Protein AF-A0A2V9ZAE5-F1 (afdb_monomer_lite)

pLDDT: mean 81.64, std 12.29, range [32.5, 93.31]

Secondary structure (DSSP, 8-state):
-------HHHHHHHHHHHHHHHHHHHHHHHHHT-SPPP-HHHHSSS----HHHHHHHHHHHHHHHHH--HHHHHHHHHHSTT--HHHHHHHHHHHHT-SS--HHHHHHHHHHHHHHHHHHPPTTTTSS---HHHHHHHHHHHH----

Radius of gyration: 16.78 Å; chains: 1; bounding box: 35×37×48 Å

Foldseek 3Di:
DDDPQDPPVVLVVLLVLLLLQLVLLVVLCVVVVLVDDRLVLSVDPDRDSDPVSSVSSVVVSVVSLVSDALVSSVVDLVVDPSVALVSLLSLLLVLVPDPDHDPRSVSNNVVSLVSNCVRVPDVCCVVDDNDPVNSQVSCCSRPNRPD

Sequence (147 aa):
MTTTAKPTTEVAAYWREARKLYTVYSSLLERFALGLLPCRELESPIDRSEPDSVQNIQQWLEQMDDRVQVHQLRQLLQTSRLGTEDNLRSLVNHHLQKDTKTESDRDKVDFLLVQYPSSCAPPGFYDRDVEFDEVAQVLEPILGEVG

Structure (mmCIF, N/CA/C/O backbone):
data_AF-A0A2V9ZAE5-F1
#
_entry.id   AF-A0A2V9ZAE5-F1
#
loop_
_atom_site.group_PDB
_atom_site.id
_atom_site.type_symbol
_atom_site.label_atom_id
_atom_site.label_alt_id
_atom_site.label_comp_id
_atom_site.label_asym_id
_atom_site.label_entity_id
_atom_site.label_seq_id
_atom_site.pdbx_PDB_ins_code
_atom_site.Cartn_x
_atom_site.Cartn_y
_atom_site.Cartn_z
_atom_site.occupancy
_atom_site.B_iso_or_equiv
_atom_site.auth_seq_id
_atom_site.auth_comp_id
_atom_site.auth_asym_id
_atom_site.auth_atom_id
_atom_site.pdbx_PDB_model_num
ATOM 1 N N . MET A 1 1 ? -13.798 -19.491 26.976 1.00 33.78 1 MET A N 1
ATOM 2 C CA . MET A 1 1 ? -13.282 -18.868 25.743 1.00 33.78 1 MET A CA 1
ATOM 3 C C . MET A 1 1 ? -11.887 -18.360 26.058 1.00 33.78 1 MET A C 1
ATOM 5 O O . MET A 1 1 ? -11.753 -17.383 26.777 1.00 33.78 1 MET A O 1
ATOM 9 N N . THR A 1 2 ? -10.858 -19.110 25.678 1.00 32.50 2 THR A N 1
ATOM 10 C CA . THR A 1 2 ? -9.450 -18.771 25.916 1.00 32.50 2 THR A CA 1
ATOM 11 C C . THR A 1 2 ? -8.988 -17.835 24.804 1.00 32.50 2 THR A C 1
ATOM 13 O O . THR A 1 2 ? -8.766 -18.273 23.681 1.00 32.50 2 THR A O 1
ATOM 16 N N . THR A 1 3 ? -8.884 -16.540 25.102 1.00 42.03 3 THR A N 1
ATOM 17 C CA . THR A 1 3 ? -8.192 -15.578 24.237 1.00 42.03 3 THR A CA 1
ATOM 18 C C . THR A 1 3 ? -6.706 -15.906 24.286 1.00 42.03 3 THR A C 1
ATOM 20 O O . THR A 1 3 ? -6.034 -15.621 25.276 1.00 42.03 3 THR A O 1
ATOM 23 N N . THR A 1 4 ? -6.197 -16.562 23.248 1.00 44.81 4 THR A N 1
ATOM 24 C CA . THR A 1 4 ? -4.762 -16.779 23.060 1.00 44.81 4 THR A CA 1
ATOM 25 C C . THR A 1 4 ? -4.116 -15.411 22.857 1.00 44.81 4 THR A C 1
ATOM 27 O O . THR A 1 4 ? -4.274 -14.794 21.805 1.00 44.81 4 THR A O 1
ATOM 30 N N . ALA A 1 5 ? -3.441 -14.896 23.886 1.00 48.66 5 ALA A N 1
ATOM 31 C CA . ALA A 1 5 ? -2.616 -13.704 23.760 1.00 48.66 5 ALA A CA 1
ATOM 32 C C . ALA A 1 5 ? -1.534 -13.985 22.707 1.00 48.66 5 ALA A C 1
ATOM 34 O O . ALA A 1 5 ? -0.711 -14.882 22.897 1.00 48.66 5 ALA A O 1
ATOM 35 N N . LYS A 1 6 ? -1.562 -13.262 21.579 1.00 52.75 6 LYS A N 1
ATOM 36 C CA . LYS A 1 6 ? -0.488 -13.331 20.581 1.00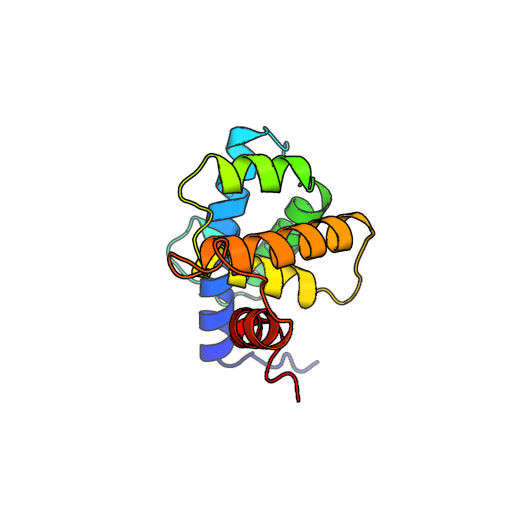 52.75 6 LYS A CA 1
ATOM 37 C C . LYS A 1 6 ? 0.832 -12.936 21.261 1.00 52.75 6 LYS A C 1
ATOM 39 O O . LYS A 1 6 ? 0.832 -11.977 22.038 1.00 52.75 6 LYS A O 1
ATOM 44 N N . PRO A 1 7 ? 1.942 -13.651 21.019 1.00 63.84 7 PRO A N 1
ATOM 45 C CA . PRO A 1 7 ? 3.226 -13.314 21.618 1.00 63.84 7 PRO A CA 1
ATOM 46 C C . PRO A 1 7 ? 3.629 -11.881 21.242 1.00 63.84 7 PRO A C 1
ATOM 48 O O . PRO A 1 7 ? 3.459 -11.446 20.104 1.00 63.84 7 PRO A O 1
ATOM 51 N N . THR A 1 8 ? 4.178 -11.134 22.201 1.00 64.69 8 THR A N 1
ATOM 52 C CA . THR A 1 8 ? 4.492 -9.697 22.081 1.00 64.69 8 THR A CA 1
ATOM 53 C C . THR A 1 8 ? 5.324 -9.351 20.837 1.00 64.69 8 THR A C 1
ATOM 55 O O . THR A 1 8 ? 5.158 -8.284 20.252 1.00 64.69 8 THR A O 1
ATOM 58 N N . THR A 1 9 ? 6.186 -10.268 20.388 1.00 70.81 9 THR A N 1
ATOM 59 C CA . THR A 1 9 ? 7.002 -10.124 19.172 1.00 70.81 9 THR A CA 1
ATOM 60 C C . THR A 1 9 ? 6.166 -10.080 17.890 1.00 70.81 9 THR A C 1
ATOM 62 O O . THR A 1 9 ? 6.465 -9.288 16.998 1.00 70.81 9 THR A O 1
ATOM 65 N N . GLU A 1 10 ? 5.106 -10.889 17.799 1.00 76.12 10 GLU A N 1
ATOM 66 C CA . GLU A 1 10 ? 4.179 -10.880 16.658 1.00 76.12 10 GLU A CA 1
ATOM 67 C C . GLU A 1 10 ? 3.368 -9.587 16.625 1.00 76.12 10 GLU A C 1
ATOM 69 O O . GLU A 1 10 ? 3.172 -9.006 15.560 1.00 76.12 10 GLU A O 1
ATOM 74 N N . VAL A 1 11 ? 2.963 -9.088 17.797 1.00 76.69 11 VAL A N 1
ATOM 75 C CA . VAL A 1 11 ? 2.272 -7.799 17.916 1.00 76.69 11 VAL A CA 1
ATOM 76 C C . VAL A 1 11 ? 3.195 -6.668 17.450 1.00 76.69 11 VAL A C 1
ATOM 78 O O . VAL A 1 11 ? 2.818 -5.890 16.581 1.00 76.69 11 VAL A O 1
ATOM 81 N N . ALA A 1 12 ? 4.442 -6.620 17.921 1.00 79.94 12 ALA A N 1
ATOM 82 C CA . ALA A 1 12 ? 5.406 -5.605 17.490 1.00 79.94 12 ALA A CA 1
ATOM 83 C C . ALA A 1 12 ? 5.769 -5.694 15.992 1.00 79.94 12 ALA A C 1
ATOM 85 O O . ALA A 1 12 ? 6.079 -4.684 15.361 1.00 79.94 12 ALA A O 1
ATOM 86 N N . ALA A 1 13 ? 5.777 -6.892 15.398 1.00 83.69 13 ALA A N 1
ATOM 87 C CA . ALA A 1 13 ? 5.949 -7.059 13.953 1.00 83.69 13 ALA A CA 1
ATOM 88 C C . ALA A 1 13 ? 4.742 -6.514 13.179 1.00 83.69 13 ALA A C 1
ATOM 90 O O . ALA A 1 13 ? 4.922 -5.724 12.255 1.00 83.69 13 ALA A O 1
ATOM 91 N N . TYR A 1 14 ? 3.528 -6.852 13.619 1.00 85.44 14 TYR A N 1
ATOM 92 C CA . TYR A 1 14 ? 2.290 -6.345 13.036 1.00 85.44 14 TYR A CA 1
ATOM 93 C C . TYR A 1 14 ? 2.223 -4.811 13.056 1.00 85.44 14 TYR A C 1
ATOM 95 O O . TYR A 1 14 ? 1.960 -4.196 12.028 1.00 85.44 14 TYR A O 1
ATOM 103 N N . TRP A 1 15 ? 2.530 -4.180 14.193 1.00 86.25 15 TRP A N 1
ATOM 104 C CA . TRP A 1 15 ? 2.522 -2.717 14.324 1.00 86.25 15 TRP A CA 1
ATOM 105 C C . TRP A 1 15 ? 3.518 -2.029 13.383 1.00 86.25 15 TRP A C 1
ATOM 107 O O . TRP A 1 15 ? 3.210 -0.983 12.808 1.00 86.25 15 TRP A O 1
ATOM 117 N N . ARG A 1 16 ? 4.705 -2.616 13.189 1.00 86.69 16 ARG A N 1
ATOM 118 C CA . ARG A 1 16 ? 5.700 -2.090 12.245 1.00 86.69 16 ARG A CA 1
ATOM 119 C C . ARG A 1 16 ? 5.194 -2.139 10.808 1.00 86.69 16 ARG A C 1
ATOM 121 O O . ARG A 1 16 ? 5.276 -1.128 10.118 1.00 86.69 16 ARG A O 1
ATOM 128 N N . GLU A 1 17 ? 4.638 -3.269 10.383 1.00 88.31 17 GLU A N 1
ATOM 129 C CA . GLU A 1 17 ? 4.080 -3.406 9.033 1.00 88.31 17 GLU A CA 1
ATOM 130 C C . GLU A 1 17 ? 2.867 -2.490 8.826 1.00 88.31 17 GLU A C 1
ATOM 132 O O . GLU A 1 17 ? 2.800 -1.765 7.834 1.00 88.31 17 GLU A O 1
ATOM 137 N N . ALA A 1 18 ? 1.968 -2.406 9.809 1.00 89.31 18 ALA A N 1
ATOM 138 C CA . ALA A 1 18 ? 0.821 -1.507 9.753 1.00 89.31 18 ALA A CA 1
ATOM 139 C C . ALA A 1 18 ? 1.236 -0.031 9.623 1.00 89.31 18 ALA A C 1
ATOM 141 O O . ALA A 1 18 ? 0.604 0.714 8.878 1.00 89.31 18 ALA A O 1
ATOM 142 N N . ARG A 1 19 ? 2.324 0.406 10.275 1.00 89.38 19 ARG A N 1
ATOM 143 C CA . ARG A 1 19 ? 2.857 1.775 10.127 1.00 89.38 19 ARG A CA 1
ATOM 144 C C . ARG A 1 19 ? 3.480 2.047 8.758 1.00 89.38 19 ARG A C 1
ATOM 146 O O . ARG A 1 19 ? 3.348 3.160 8.241 1.00 89.38 19 ARG A O 1
ATOM 153 N N . LYS A 1 20 ? 4.143 1.059 8.152 1.00 90.19 20 LYS A N 1
ATOM 154 C CA . LYS A 1 20 ? 4.647 1.187 6.774 1.00 90.19 20 LYS A CA 1
ATOM 155 C C . LYS A 1 20 ? 3.487 1.381 5.802 1.00 90.19 20 LYS A C 1
ATOM 157 O O . LYS A 1 20 ? 3.470 2.354 5.050 1.00 90.19 20 LYS A O 1
ATOM 162 N N . LEU A 1 21 ? 2.469 0.525 5.907 1.00 91.69 21 LEU A N 1
ATOM 163 C CA . LEU A 1 21 ? 1.233 0.648 5.133 1.00 91.69 21 LEU A CA 1
ATOM 164 C C . LEU A 1 21 ? 0.554 1.998 5.379 1.00 91.69 21 LEU A C 1
ATOM 166 O O . LEU A 1 21 ? 0.182 2.683 4.429 1.00 91.69 21 LEU A O 1
ATOM 170 N N . TYR A 1 22 ? 0.464 2.423 6.641 1.00 92.25 22 TYR A N 1
ATOM 171 C CA . TYR A 1 22 ? -0.116 3.710 7.015 1.00 92.25 22 TYR A CA 1
ATOM 172 C C . TYR A 1 22 ? 0.570 4.880 6.319 1.00 92.25 22 TYR A C 1
ATOM 174 O O . TYR A 1 22 ? -0.116 5.773 5.849 1.00 92.25 22 TYR A O 1
ATOM 182 N N . THR A 1 23 ? 1.898 4.864 6.192 1.00 91.50 23 THR A N 1
ATOM 183 C CA . THR A 1 23 ? 2.654 5.944 5.536 1.00 91.50 23 THR A CA 1
ATOM 184 C C . THR A 1 23 ? 2.248 6.117 4.066 1.00 91.50 23 THR A C 1
ATOM 186 O O . THR A 1 23 ? 2.132 7.239 3.564 1.00 91.50 23 THR A O 1
ATOM 189 N N . VAL A 1 24 ? 1.992 5.007 3.368 1.00 92.31 24 VAL A N 1
ATOM 190 C CA . VAL A 1 24 ? 1.512 5.032 1.980 1.00 92.31 24 VAL A CA 1
ATOM 191 C C . VAL A 1 24 ? 0.036 5.427 1.930 1.00 92.31 24 VAL A C 1
ATOM 193 O O . VAL A 1 24 ? -0.346 6.312 1.163 1.00 92.31 24 VAL A O 1
ATOM 196 N N . TYR A 1 25 ? -0.797 4.803 2.762 1.00 93.31 25 TYR A N 1
ATOM 197 C CA . TYR A 1 25 ? -2.240 5.019 2.765 1.00 93.31 25 TYR A CA 1
ATOM 198 C C . TYR A 1 25 ? -2.643 6.418 3.237 1.00 93.31 25 TYR A C 1
ATOM 200 O O . TYR A 1 25 ? -3.560 6.992 2.658 1.00 93.31 25 TYR A O 1
ATOM 208 N N . SER A 1 26 ? -1.957 7.012 4.213 1.00 91.12 26 SER A N 1
ATOM 209 C CA . SER A 1 26 ? -2.190 8.399 4.634 1.00 91.12 26 SER A CA 1
ATOM 210 C C . SER A 1 26 ? -1.876 9.375 3.500 1.00 91.12 26 SER A C 1
ATOM 212 O O . SER A 1 26 ? -2.661 10.276 3.219 1.00 91.12 26 SER A O 1
ATOM 214 N N . SER A 1 27 ? -0.802 9.123 2.752 1.00 91.31 27 SER A N 1
ATOM 215 C CA . SER A 1 27 ? -0.454 9.917 1.572 1.00 91.31 27 SER A CA 1
ATOM 216 C C . SER A 1 27 ? -1.496 9.776 0.455 1.00 91.31 27 SER A C 1
ATOM 218 O O . SER A 1 27 ? -1.812 10.757 -0.219 1.00 91.31 27 SER A O 1
ATOM 220 N N . LEU A 1 28 ? -2.071 8.581 0.258 1.00 92.25 28 LEU A N 1
ATOM 221 C CA . LEU A 1 28 ? -3.208 8.381 -0.654 1.00 92.25 28 LEU A CA 1
ATOM 222 C C . LEU A 1 28 ? -4.454 9.121 -0.166 1.00 92.25 28 LEU A C 1
ATOM 224 O O . LEU A 1 28 ? -5.138 9.771 -0.957 1.00 92.25 28 LEU A O 1
ATOM 228 N N . LEU A 1 29 ? -4.731 9.036 1.132 1.00 91.69 29 LEU A N 1
ATOM 229 C CA . LEU A 1 29 ? -5.875 9.667 1.766 1.00 91.69 29 LEU A CA 1
ATOM 230 C C . LEU A 1 29 ? -5.846 11.186 1.580 1.00 91.69 29 LEU A C 1
ATOM 232 O O . LEU A 1 29 ? -6.835 11.761 1.128 1.00 91.69 29 LEU A O 1
ATOM 236 N N . GLU A 1 30 ? -4.705 11.813 1.868 1.00 90.19 30 GLU A N 1
ATOM 237 C CA . GLU A 1 30 ? -4.494 13.252 1.710 1.00 90.19 30 GLU A CA 1
ATOM 238 C C . GLU A 1 30 ? -4.539 13.677 0.240 1.00 90.19 30 GLU A C 1
ATOM 240 O O . GLU A 1 30 ? -5.203 14.653 -0.111 1.00 90.19 30 GLU A O 1
ATOM 245 N N . ARG A 1 31 ? -3.860 12.937 -0.645 1.00 91.50 31 ARG A N 1
ATOM 246 C CA . ARG A 1 31 ? -3.708 13.325 -2.054 1.00 91.50 31 ARG A CA 1
ATOM 247 C C . ARG A 1 31 ? -4.985 13.157 -2.872 1.00 91.50 31 ARG A C 1
ATOM 249 O O . ARG A 1 31 ? -5.202 13.930 -3.802 1.00 91.50 31 ARG A O 1
ATOM 256 N N . PHE A 1 32 ? -5.800 12.154 -2.556 1.00 90.12 32 PHE A N 1
ATOM 257 C CA . PHE A 1 32 ? -6.998 11.806 -3.326 1.00 90.12 32 PHE A CA 1
ATOM 258 C C . PHE A 1 32 ? -8.309 12.063 -2.577 1.00 90.12 32 PHE A C 1
ATOM 260 O O . PHE A 1 32 ? -9.370 11.754 -3.113 1.00 90.12 32 PHE A O 1
ATOM 267 N N . ALA A 1 33 ? -8.247 12.638 -1.370 1.00 88.06 33 ALA A N 1
ATOM 268 C CA . ALA A 1 33 ? -9.405 12.992 -0.550 1.00 88.06 33 ALA A CA 1
ATOM 269 C C . ALA A 1 33 ? -10.424 11.841 -0.429 1.00 88.06 33 ALA A C 1
ATOM 271 O O . ALA A 1 33 ? -11.620 12.020 -0.654 1.00 88.06 33 ALA A O 1
ATOM 272 N N . LEU A 1 34 ? -9.949 10.645 -0.056 1.00 87.06 34 LEU A N 1
ATOM 273 C CA . LEU A 1 34 ? -10.737 9.399 -0.061 1.00 87.06 34 LEU A CA 1
ATOM 274 C C . LEU A 1 34 ? -11.869 9.350 0.991 1.00 87.06 34 LEU A C 1
ATOM 276 O O . LEU A 1 34 ? -12.543 8.332 1.127 1.00 87.06 34 LEU A O 1
ATOM 280 N N . GLY A 1 35 ? -12.094 10.431 1.744 1.00 85.00 35 GLY A N 1
ATOM 281 C CA . GLY A 1 35 ? -13.237 10.573 2.653 1.00 85.00 35 GLY A CA 1
ATOM 282 C C . GLY A 1 35 ? -13.184 9.702 3.912 1.00 85.00 35 GLY A C 1
ATOM 283 O O . GLY A 1 35 ? -14.199 9.565 4.591 1.00 85.00 35 GLY A O 1
ATOM 284 N N . LEU A 1 36 ? -12.027 9.115 4.232 1.00 88.62 36 LEU A N 1
ATOM 285 C CA . LEU A 1 36 ? -11.785 8.398 5.484 1.00 88.62 36 LEU A CA 1
ATOM 286 C C . LEU A 1 36 ? -11.029 9.295 6.475 1.00 88.62 36 LEU A C 1
ATOM 288 O O . LEU A 1 36 ? -10.280 10.184 6.079 1.00 88.62 36 LEU A O 1
ATOM 292 N N . LEU A 1 37 ? -11.222 9.084 7.775 1.00 87.88 37 LEU A N 1
ATOM 293 C CA . LEU A 1 37 ? -10.390 9.740 8.784 1.00 87.88 37 LEU A CA 1
ATOM 294 C C . LEU A 1 37 ? -9.070 8.972 8.957 1.00 87.88 37 LEU A C 1
ATOM 296 O O . LEU A 1 37 ? -9.081 7.743 8.859 1.00 87.88 37 LEU A O 1
ATOM 300 N N . PRO A 1 38 ? -7.947 9.652 9.239 1.00 87.44 38 PRO A N 1
ATOM 301 C CA . PRO A 1 38 ? -6.697 8.985 9.592 1.00 87.44 38 PRO A CA 1
ATOM 302 C C . PRO A 1 38 ? -6.860 8.058 10.809 1.00 87.44 38 PRO A C 1
ATOM 304 O O . PRO A 1 38 ? -7.658 8.329 11.712 1.00 87.44 38 PRO A O 1
ATOM 307 N N . CYS A 1 39 ? -6.112 6.953 10.834 1.00 88.19 39 CYS A N 1
ATOM 308 C CA . CYS A 1 39 ? -6.131 6.002 11.944 1.00 88.19 39 CYS A CA 1
ATOM 309 C C . CYS A 1 39 ? -5.320 6.549 13.125 1.00 88.19 39 CYS A C 1
ATOM 311 O O . CYS A 1 39 ? -4.088 6.548 13.103 1.00 88.19 39 CYS A O 1
ATOM 313 N N . ARG A 1 40 ? -6.017 6.989 14.179 1.00 84.75 40 ARG A N 1
ATOM 314 C CA . ARG A 1 40 ? -5.409 7.599 15.377 1.00 84.75 40 ARG A CA 1
ATOM 315 C C . ARG A 1 40 ? -4.456 6.653 16.103 1.00 84.75 40 ARG A C 1
ATOM 317 O O . ARG A 1 40 ? -3.491 7.093 16.723 1.00 84.75 40 ARG A O 1
ATOM 324 N N . GLU A 1 41 ? -4.739 5.358 16.043 1.00 84.62 41 GLU A N 1
ATOM 325 C CA . GLU A 1 41 ? -3.915 4.303 16.616 1.00 84.62 41 GLU A CA 1
ATOM 326 C C . GLU A 1 41 ? -2.530 4.278 15.960 1.00 84.62 41 GLU A C 1
ATOM 328 O O . GLU A 1 41 ? -1.531 4.177 16.665 1.00 84.62 41 GLU A O 1
ATOM 333 N N . LEU A 1 42 ? -2.461 4.457 14.636 1.00 84.06 42 LEU A N 1
ATOM 334 C CA . LEU A 1 42 ? -1.212 4.455 13.867 1.00 84.06 42 LEU A CA 1
ATOM 335 C C . LEU A 1 42 ? -0.479 5.804 13.886 1.00 84.06 42 LEU A C 1
ATOM 337 O O . LEU A 1 42 ? 0.743 5.826 13.731 1.00 84.06 42 LEU A O 1
ATOM 341 N N . GLU A 1 43 ? -1.190 6.909 14.130 1.00 83.00 43 GLU A N 1
ATOM 342 C CA . GLU A 1 43 ? -0.585 8.224 14.401 1.00 83.00 43 GLU A CA 1
ATOM 343 C C . GLU A 1 43 ? 0.110 8.276 15.766 1.00 83.00 43 GLU A C 1
ATOM 345 O O . GLU A 1 43 ? 1.057 9.041 15.966 1.00 83.00 43 GLU A O 1
ATOM 350 N N . SER A 1 44 ? -0.349 7.466 16.724 1.00 79.75 44 SER A N 1
ATOM 351 C CA . SER A 1 44 ? 0.280 7.389 18.034 1.00 79.75 44 SER A CA 1
ATOM 352 C C . SER A 1 44 ? 1.619 6.644 17.951 1.00 79.75 44 SER A C 1
ATOM 354 O O . SER A 1 44 ? 1.685 5.539 17.406 1.00 79.75 44 SER A O 1
ATOM 356 N N . PRO A 1 45 ? 2.698 7.170 18.563 1.00 72.38 45 PRO A N 1
ATOM 357 C CA . PRO A 1 45 ? 3.958 6.436 18.682 1.00 72.38 45 PRO A CA 1
ATOM 358 C C . PRO A 1 45 ? 3.874 5.276 19.691 1.00 72.38 45 PRO A C 1
ATOM 360 O O . PRO A 1 45 ? 4.844 4.543 19.863 1.00 72.38 45 PRO A O 1
ATOM 363 N N . ILE A 1 46 ? 2.743 5.121 20.389 1.00 75.69 46 ILE A N 1
ATOM 364 C CA . ILE A 1 46 ? 2.541 4.116 21.433 1.00 75.69 46 ILE A CA 1
ATOM 365 C C . ILE A 1 46 ? 1.814 2.907 20.841 1.00 75.69 46 ILE A C 1
ATOM 367 O O . ILE A 1 46 ? 0.641 3.003 20.483 1.00 75.69 46 ILE A O 1
ATOM 371 N N . ASP A 1 47 ? 2.494 1.762 20.814 1.00 74.38 47 ASP A N 1
ATOM 372 C CA . ASP A 1 47 ? 1.921 0.491 20.360 1.00 74.38 47 ASP A CA 1
ATOM 373 C C . ASP A 1 47 ? 0.982 -0.060 21.438 1.00 74.38 47 ASP A C 1
ATOM 375 O O . ASP A 1 47 ? 1.413 -0.568 22.480 1.00 74.38 47 ASP A O 1
ATOM 379 N N . ARG A 1 48 ? -0.328 0.043 21.207 1.00 73.69 48 ARG A N 1
ATOM 380 C CA . ARG A 1 48 ? -1.331 -0.504 22.125 1.00 73.69 48 ARG A CA 1
ATOM 381 C C . ARG A 1 48 ? -1.575 -1.969 21.789 1.00 73.69 48 ARG A C 1
ATOM 383 O O . ARG A 1 48 ? -2.022 -2.309 20.702 1.00 73.69 48 ARG A O 1
ATOM 390 N N . SER A 1 49 ? -1.318 -2.861 22.741 1.00 65.88 49 SER A N 1
ATOM 391 C CA . SER A 1 49 ? -1.620 -4.297 22.578 1.00 65.88 49 SER A CA 1
ATOM 392 C C . SER A 1 49 ? -3.085 -4.639 22.886 1.00 65.88 49 SER A C 1
ATOM 394 O O . SER A 1 49 ? -3.437 -5.808 23.021 1.00 65.88 49 SER A O 1
ATOM 396 N N . GLU A 1 50 ? -3.935 -3.622 23.034 1.00 77.38 50 GLU A N 1
ATOM 397 C CA . GLU A 1 50 ? -5.366 -3.787 23.265 1.00 77.38 50 GLU A CA 1
ATOM 398 C C . GLU A 1 50 ? -6.007 -4.429 22.021 1.00 77.38 50 GLU A C 1
ATOM 400 O O . GLU A 1 50 ? -5.768 -3.949 20.907 1.00 77.38 50 GLU A O 1
ATOM 405 N N . PRO A 1 51 ? -6.822 -5.489 22.178 1.00 73.38 51 PRO A N 1
ATOM 406 C CA . PRO A 1 51 ? -7.480 -6.159 21.053 1.00 73.38 51 PRO A CA 1
ATOM 407 C C . PRO A 1 51 ? -8.263 -5.189 20.163 1.00 73.38 51 PRO A C 1
ATOM 409 O O . PRO A 1 51 ? -8.199 -5.287 18.939 1.00 73.38 51 PRO A O 1
ATOM 412 N N . ASP A 1 52 ? -8.914 -4.205 20.785 1.00 81.56 52 ASP A N 1
ATOM 413 C CA . ASP A 1 52 ? -9.707 -3.182 20.106 1.00 81.56 52 ASP A CA 1
ATOM 414 C C . ASP A 1 52 ? -8.837 -2.290 19.206 1.00 81.56 52 ASP A C 1
ATOM 416 O O . ASP A 1 52 ? -9.236 -1.944 18.099 1.00 81.56 52 ASP A O 1
ATOM 420 N N . SER A 1 53 ? -7.605 -1.975 19.630 1.00 82.50 53 SER A N 1
ATOM 421 C CA . SER A 1 53 ? -6.676 -1.167 18.826 1.00 82.50 53 SER A CA 1
ATOM 422 C C . SER A 1 53 ? -6.240 -1.911 17.563 1.00 82.50 53 SER A C 1
ATOM 424 O O . SER A 1 53 ? -6.222 -1.338 16.478 1.00 82.50 53 SER A O 1
ATOM 426 N N . VAL A 1 54 ? -5.925 -3.204 17.684 1.00 82.44 54 VAL A N 1
ATOM 427 C CA . VAL A 1 54 ? -5.549 -4.038 16.532 1.00 82.44 54 VAL A CA 1
ATOM 428 C C . VAL A 1 54 ? -6.725 -4.183 15.566 1.00 82.44 54 VAL A C 1
ATOM 430 O O . VAL A 1 54 ? -6.542 -4.051 14.358 1.00 82.44 54 VAL A O 1
ATOM 433 N N . GLN A 1 55 ? -7.935 -4.395 16.086 1.00 85.44 55 GLN A N 1
ATOM 434 C CA . GLN A 1 55 ? -9.136 -4.510 15.263 1.00 85.44 55 GLN A CA 1
ATOM 435 C C . GLN A 1 55 ? -9.447 -3.205 14.514 1.00 85.44 55 GLN A C 1
ATOM 437 O O . GLN A 1 55 ? -9.761 -3.252 13.325 1.00 85.44 55 GLN A O 1
ATOM 442 N N . ASN A 1 56 ? -9.302 -2.047 15.167 1.00 87.44 56 ASN A N 1
ATOM 443 C CA . ASN A 1 56 ? -9.492 -0.742 14.529 1.00 87.44 56 ASN A CA 1
ATOM 444 C C . ASN A 1 56 ? -8.523 -0.532 13.357 1.00 87.44 56 ASN A C 1
ATOM 446 O O . ASN A 1 56 ? -8.935 -0.068 12.294 1.00 87.44 56 ASN A O 1
ATOM 450 N N . ILE A 1 57 ? -7.249 -0.907 13.525 1.00 89.25 57 ILE A N 1
ATOM 451 C CA . ILE A 1 57 ? -6.234 -0.807 12.466 1.00 89.25 57 ILE A CA 1
ATOM 452 C C . ILE A 1 57 ? -6.602 -1.702 11.281 1.00 89.25 57 ILE A C 1
ATOM 454 O O . ILE A 1 57 ? -6.561 -1.248 10.139 1.00 89.25 57 ILE A O 1
ATOM 458 N N . GLN A 1 58 ? -6.991 -2.955 11.538 1.00 87.56 58 GLN A N 1
ATOM 459 C CA . GLN A 1 58 ? -7.413 -3.886 10.486 1.00 87.56 58 GLN A CA 1
ATOM 460 C C . GLN A 1 58 ? -8.607 -3.338 9.700 1.00 87.56 58 GLN A C 1
ATOM 462 O O . GLN A 1 58 ? -8.537 -3.236 8.478 1.00 87.56 58 GLN A O 1
ATOM 467 N N . GLN A 1 59 ? -9.653 -2.892 10.400 1.00 90.06 59 GLN A N 1
ATOM 468 C CA . GLN A 1 59 ? -10.837 -2.306 9.768 1.00 90.06 59 GLN A CA 1
ATOM 469 C C . GLN A 1 59 ? -10.510 -1.047 8.968 1.00 90.06 59 GLN A C 1
ATOM 471 O O . GLN A 1 59 ? -11.138 -0.789 7.943 1.00 90.06 59 GLN A O 1
ATOM 476 N N . TRP A 1 60 ? -9.560 -0.235 9.434 1.00 93.06 60 TRP A N 1
ATOM 477 C CA . TRP A 1 60 ? -9.117 0.946 8.704 1.00 93.06 60 TRP A CA 1
ATOM 478 C C . TRP A 1 60 ? -8.359 0.574 7.424 1.00 93.06 60 TRP A C 1
ATOM 480 O O . TRP A 1 60 ? -8.621 1.164 6.378 1.00 93.06 60 TRP A O 1
ATOM 490 N N . LEU A 1 61 ? -7.465 -0.420 7.482 1.00 91.25 61 LEU A N 1
ATOM 491 C CA . LEU A 1 61 ? -6.721 -0.903 6.314 1.00 91.25 61 LEU A CA 1
ATOM 492 C C . LEU A 1 61 ? -7.655 -1.516 5.265 1.00 91.25 61 LEU A C 1
ATOM 494 O O . LEU 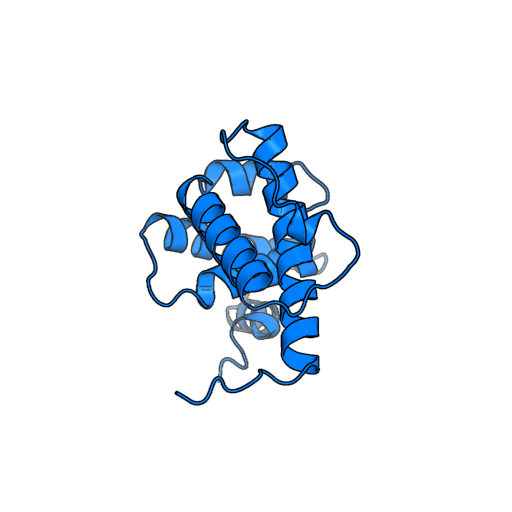A 1 61 ? -7.541 -1.176 4.092 1.00 91.25 61 LEU A O 1
ATOM 498 N N . GLU A 1 62 ? -8.625 -2.336 5.674 1.00 90.44 62 GLU A N 1
ATOM 499 C CA . GLU A 1 62 ? -9.650 -2.894 4.775 1.00 90.44 62 GLU A CA 1
ATOM 500 C C . GLU A 1 62 ? -10.456 -1.784 4.090 1.00 90.44 62 GLU A C 1
ATOM 502 O O . GLU A 1 62 ? -10.618 -1.754 2.872 1.00 90.44 62 GLU A O 1
ATOM 507 N N . GLN A 1 63 ? -10.885 -0.796 4.870 1.00 91.62 63 GLN A N 1
ATOM 508 C CA . GLN A 1 63 ? -11.592 0.376 4.372 1.00 91.62 63 GLN A CA 1
ATOM 509 C C . GLN A 1 63 ? -10.768 1.248 3.420 1.00 91.62 63 GLN A C 1
ATOM 511 O O . GLN A 1 63 ? -11.340 1.935 2.567 1.00 91.62 63 GLN A O 1
ATOM 516 N N . MET A 1 64 ? -9.450 1.301 3.601 1.00 91.94 64 MET A N 1
ATOM 517 C CA . MET A 1 64 ? -8.552 1.976 2.671 1.00 91.94 64 MET A CA 1
ATOM 518 C C . MET A 1 64 ? -8.375 1.154 1.405 1.00 91.94 64 MET A C 1
ATOM 520 O O . MET A 1 64 ? -8.470 1.716 0.318 1.00 91.94 64 MET A O 1
ATOM 524 N N . ASP A 1 65 ? -8.202 -0.160 1.518 1.00 90.88 65 ASP A N 1
ATOM 525 C CA . ASP A 1 65 ? -8.118 -1.050 0.366 1.00 90.88 65 ASP A CA 1
ATOM 526 C C . ASP A 1 65 ? -9.352 -0.927 -0.528 1.00 90.88 65 ASP A C 1
ATOM 528 O O . ASP A 1 65 ? -9.207 -0.758 -1.735 1.00 90.88 65 ASP A O 1
ATOM 532 N N . ASP A 1 66 ? -10.555 -0.933 0.039 1.00 89.81 66 ASP A N 1
ATOM 533 C CA . ASP A 1 66 ? -11.790 -0.852 -0.747 1.00 89.81 66 ASP A CA 1
ATOM 534 C C . ASP A 1 66 ? -11.930 0.481 -1.497 1.00 89.81 66 ASP A C 1
ATOM 536 O O . ASP A 1 66 ? -12.486 0.543 -2.597 1.00 89.81 66 ASP A O 1
ATOM 540 N N . ARG A 1 67 ? -11.413 1.570 -0.917 1.00 91.62 67 ARG A N 1
ATOM 541 C CA . ARG A 1 67 ? -11.506 2.916 -1.502 1.00 91.62 67 ARG A CA 1
ATOM 542 C C . ARG A 1 67 ? -10.383 3.213 -2.486 1.00 91.62 67 ARG A C 1
ATOM 544 O O . ARG A 1 67 ? -10.615 3.900 -3.482 1.00 91.62 67 ARG A O 1
ATOM 551 N N . VAL A 1 68 ? -9.177 2.727 -2.209 1.00 92.69 68 VAL A N 1
ATOM 552 C CA . VAL A 1 68 ? -7.996 2.962 -3.039 1.00 92.69 68 VAL A CA 1
ATOM 553 C C . VAL A 1 68 ? -8.145 2.204 -4.347 1.00 92.69 68 VAL A C 1
ATOM 555 O O . VAL A 1 68 ? -8.316 0.989 -4.370 1.00 92.69 68 VAL A O 1
ATOM 558 N N . GLN A 1 69 ? -8.007 2.924 -5.451 1.00 92.00 69 GLN A N 1
ATOM 559 C CA . GLN A 1 69 ? -7.986 2.344 -6.788 1.00 92.00 69 GLN A CA 1
ATOM 560 C C . GLN A 1 69 ? -6.546 2.154 -7.274 1.00 92.00 69 GLN A C 1
ATOM 562 O O . GLN A 1 69 ? -5.655 2.940 -6.938 1.00 92.00 69 GLN A O 1
ATOM 567 N N . VAL A 1 70 ? -6.310 1.150 -8.125 1.00 93.12 70 VAL A N 1
ATOM 568 C CA . VAL A 1 70 ? -4.968 0.839 -8.659 1.00 93.12 70 VAL A CA 1
ATOM 569 C C . VAL A 1 70 ? -4.300 2.045 -9.333 1.00 93.12 70 VAL A C 1
ATOM 571 O O . VAL A 1 70 ? -3.100 2.261 -9.182 1.00 93.12 70 VAL A O 1
ATOM 574 N N . HIS A 1 71 ? -5.068 2.894 -10.024 1.00 93.19 71 HIS A N 1
ATOM 575 C CA . HIS A 1 71 ? -4.528 4.083 -10.687 1.00 93.19 71 HIS A CA 1
ATOM 576 C C . HIS A 1 71 ? -4.053 5.157 -9.692 1.00 93.19 71 HIS A C 1
ATOM 578 O O . HIS A 1 71 ? -3.056 5.825 -9.959 1.00 93.19 71 HIS A O 1
ATOM 584 N N . GLN A 1 72 ? -4.713 5.299 -8.535 1.00 93.25 72 GLN A N 1
ATOM 585 C CA . GLN A 1 72 ? -4.301 6.226 -7.472 1.00 93.25 72 GLN A CA 1
ATOM 586 C C . GLN A 1 72 ? -3.005 5.743 -6.820 1.00 93.25 72 GLN A C 1
ATOM 588 O O . GLN A 1 72 ? -2.074 6.527 -6.628 1.00 93.25 72 GLN A O 1
ATOM 593 N N . LEU A 1 73 ? -2.927 4.434 -6.555 1.00 92.38 73 LEU A N 1
ATOM 594 C CA . LEU A 1 73 ? -1.725 3.781 -6.045 1.00 92.38 73 LEU A CA 1
ATOM 595 C C . LEU A 1 73 ? -0.549 3.972 -7.012 1.00 92.38 73 LEU A C 1
ATOM 597 O O . LEU A 1 73 ? 0.518 4.430 -6.607 1.00 92.38 73 LEU A O 1
ATOM 601 N N . ARG A 1 74 ? -0.769 3.721 -8.309 1.00 92.00 74 ARG A N 1
ATOM 602 C CA . ARG A 1 74 ? 0.223 3.946 -9.368 1.00 92.00 74 ARG A CA 1
ATOM 603 C C . ARG A 1 74 ? 0.699 5.390 -9.407 1.00 92.00 74 ARG A C 1
ATOM 605 O O . ARG A 1 74 ? 1.902 5.639 -9.380 1.00 92.00 74 ARG A O 1
ATOM 612 N N . GLN A 1 75 ? -0.232 6.340 -9.436 1.00 91.88 75 GLN A N 1
ATOM 613 C CA . GLN A 1 75 ? 0.104 7.756 -9.480 1.00 91.88 75 GLN A CA 1
ATOM 614 C C . GLN A 1 75 ? 0.915 8.173 -8.248 1.00 91.88 75 GLN A C 1
ATOM 616 O O . GLN A 1 75 ? 1.881 8.920 -8.392 1.00 91.88 75 GLN A O 1
ATOM 621 N N . LEU A 1 76 ? 0.577 7.696 -7.046 1.00 91.94 76 LEU A N 1
ATOM 622 C CA . LEU A 1 76 ? 1.351 8.016 -5.848 1.00 91.94 76 LEU A CA 1
ATOM 623 C C . LEU A 1 76 ? 2.760 7.419 -5.909 1.00 91.94 76 LEU A C 1
ATOM 625 O O . LEU A 1 76 ? 3.730 8.147 -5.701 1.00 91.94 76 LEU A O 1
ATOM 629 N N . LEU A 1 77 ? 2.889 6.125 -6.202 1.00 89.69 77 LEU A N 1
ATOM 630 C CA . LEU A 1 77 ? 4.180 5.433 -6.168 1.00 89.69 77 LEU A CA 1
ATOM 631 C C . LEU A 1 77 ? 5.148 5.938 -7.247 1.00 89.69 77 LEU A C 1
ATOM 633 O O . LEU A 1 77 ? 6.347 5.984 -7.003 1.00 89.69 77 LEU A O 1
ATOM 637 N N . GLN A 1 78 ? 4.639 6.391 -8.396 1.00 87.06 78 GLN A N 1
ATOM 638 C CA . GLN A 1 78 ? 5.462 6.950 -9.475 1.00 87.06 78 GLN A CA 1
ATOM 639 C C . GLN A 1 78 ? 5.825 8.430 -9.275 1.00 87.06 78 GLN A C 1
ATOM 641 O O . GLN A 1 78 ? 6.794 8.904 -9.863 1.00 87.06 78 GLN A O 1
ATOM 646 N N . THR A 1 79 ? 5.057 9.184 -8.478 1.00 86.75 79 THR A N 1
ATOM 647 C CA . THR A 1 79 ? 5.260 10.641 -8.305 1.00 86.75 79 THR A CA 1
ATOM 648 C C . THR A 1 79 ? 5.795 11.042 -6.934 1.00 86.75 79 THR A C 1
ATOM 650 O O . THR A 1 79 ? 6.039 12.224 -6.690 1.00 86.75 79 THR A O 1
ATOM 653 N N . SER A 1 80 ? 5.993 10.083 -6.031 1.00 86.12 80 SER A N 1
ATOM 654 C CA . SER A 1 80 ? 6.468 10.325 -4.670 1.00 86.12 80 SER A CA 1
ATOM 655 C C . SER A 1 80 ? 7.703 9.489 -4.351 1.00 86.12 80 SER A C 1
ATOM 657 O O . SER A 1 80 ? 8.062 8.560 -5.066 1.00 86.12 80 SER A O 1
ATOM 659 N N . ARG A 1 81 ? 8.341 9.794 -3.218 1.00 85.12 81 ARG A N 1
ATOM 660 C CA . ARG A 1 81 ? 9.450 8.995 -2.675 1.00 85.12 81 ARG A CA 1
ATOM 661 C C . ARG A 1 81 ? 8.975 7.755 -1.907 1.00 85.12 81 ARG A C 1
ATOM 663 O O . ARG A 1 81 ? 9.770 7.151 -1.201 1.00 85.12 81 ARG A O 1
ATOM 670 N N . LEU A 1 82 ? 7.690 7.406 -2.000 1.00 86.25 82 LEU A N 1
ATOM 671 C CA . LEU A 1 82 ? 7.100 6.278 -1.274 1.00 86.25 82 LEU A CA 1
ATOM 672 C C . LEU A 1 82 ? 7.228 4.953 -2.026 1.00 86.25 82 LEU A C 1
ATOM 674 O O . LEU A 1 82 ? 7.017 3.913 -1.413 1.00 86.25 82 LEU A O 1
ATOM 678 N N . GLY A 1 83 ? 7.604 4.973 -3.308 1.00 83.94 83 GLY A N 1
ATOM 679 C CA . GLY A 1 83 ? 7.918 3.781 -4.101 1.00 83.94 83 GLY A CA 1
ATOM 680 C C . GLY A 1 83 ? 9.271 3.158 -3.755 1.00 83.94 83 GLY A C 1
ATOM 681 O O . GLY A 1 83 ? 10.051 2.881 -4.654 1.00 83.94 83 GLY A O 1
ATOM 682 N N . THR A 1 84 ? 9.583 3.005 -2.468 1.00 86.81 84 THR A N 1
ATOM 683 C CA . THR A 1 84 ? 10.776 2.285 -2.008 1.00 86.81 84 THR A CA 1
ATOM 684 C C . THR A 1 84 ? 10.511 0.785 -1.985 1.00 86.81 84 THR A C 1
ATOM 686 O O . THR A 1 84 ? 9.369 0.359 -1.813 1.00 86.81 84 THR A O 1
ATOM 689 N N . GLU A 1 85 ? 11.568 -0.022 -2.087 1.00 86.56 85 GLU A N 1
ATOM 690 C CA . GLU A 1 85 ? 11.472 -1.482 -1.978 1.00 86.56 85 GLU A CA 1
ATOM 691 C C . GLU A 1 85 ? 10.717 -1.926 -0.716 1.00 86.56 85 GLU A C 1
ATOM 693 O O . GLU A 1 85 ? 9.811 -2.747 -0.807 1.00 86.56 85 GLU A O 1
ATOM 698 N N . ASP A 1 86 ? 11.043 -1.356 0.448 1.00 86.88 86 ASP A N 1
ATOM 699 C CA . ASP A 1 86 ? 10.420 -1.734 1.724 1.00 86.88 86 ASP A CA 1
ATOM 700 C C . ASP A 1 86 ? 8.904 -1.468 1.726 1.00 86.88 86 ASP A C 1
ATOM 702 O O . ASP A 1 86 ? 8.123 -2.341 2.100 1.00 86.88 86 ASP A O 1
ATOM 706 N N . ASN A 1 87 ? 8.466 -0.310 1.218 1.00 89.12 87 ASN A N 1
ATOM 707 C CA . ASN A 1 87 ? 7.042 0.020 1.131 1.00 89.12 87 ASN A CA 1
ATOM 708 C C . ASN A 1 87 ? 6.315 -0.849 0.100 1.00 89.12 87 ASN A C 1
ATOM 710 O O . ASN A 1 87 ? 5.204 -1.312 0.359 1.00 89.12 87 ASN A O 1
ATOM 714 N N . LEU A 1 88 ? 6.927 -1.072 -1.067 1.00 89.62 88 LEU A N 1
ATOM 715 C CA . LEU A 1 88 ? 6.362 -1.933 -2.105 1.00 89.62 88 LEU A CA 1
ATOM 716 C C . LEU A 1 88 ? 6.219 -3.368 -1.590 1.00 89.62 88 LEU A C 1
ATOM 718 O O . LEU A 1 88 ? 5.163 -3.968 -1.764 1.00 89.62 88 LEU A O 1
ATOM 722 N N . ARG A 1 89 ? 7.228 -3.887 -0.881 1.00 88.88 89 ARG A N 1
ATOM 723 C CA . ARG A 1 89 ? 7.185 -5.210 -0.251 1.00 88.88 89 ARG A CA 1
ATOM 724 C C . ARG A 1 89 ? 6.039 -5.319 0.750 1.00 88.88 89 ARG A C 1
ATOM 726 O O . ARG A 1 89 ? 5.271 -6.277 0.683 1.00 88.88 89 ARG A O 1
ATOM 733 N N . SER A 1 90 ? 5.893 -4.341 1.646 1.00 90.44 90 SER A N 1
ATOM 734 C CA . SER A 1 90 ? 4.795 -4.326 2.621 1.00 90.44 90 SER A CA 1
ATOM 735 C C . SER A 1 90 ? 3.423 -4.282 1.941 1.00 90.44 90 SER A C 1
ATOM 737 O O . SER A 1 90 ? 2.535 -5.029 2.343 1.00 90.44 90 SER A O 1
ATOM 739 N N . LEU A 1 91 ? 3.248 -3.483 0.880 1.00 91.44 91 LEU A N 1
ATOM 740 C CA . LEU A 1 91 ? 1.994 -3.425 0.113 1.00 91.44 91 LEU A CA 1
ATOM 741 C C . LEU A 1 91 ? 1.674 -4.754 -0.583 1.00 91.44 91 LEU A C 1
ATOM 743 O O . LEU A 1 91 ? 0.536 -5.219 -0.517 1.00 91.44 91 LEU A O 1
ATOM 747 N N . VAL A 1 92 ? 2.663 -5.377 -1.236 1.00 91.00 92 VAL A N 1
ATOM 748 C CA . VAL A 1 92 ? 2.459 -6.668 -1.908 1.00 91.00 92 VAL A CA 1
ATOM 749 C C . VAL A 1 92 ? 2.085 -7.738 -0.887 1.00 91.00 92 VAL A C 1
ATOM 751 O O . VAL A 1 92 ? 1.076 -8.418 -1.063 1.00 91.00 92 VAL A O 1
ATOM 754 N N . ASN A 1 93 ? 2.839 -7.847 0.210 1.00 89.62 93 ASN A N 1
ATOM 755 C CA . ASN A 1 93 ? 2.559 -8.817 1.267 1.00 89.62 93 ASN A CA 1
ATOM 756 C C . ASN A 1 93 ? 1.170 -8.615 1.878 1.00 89.62 93 ASN A C 1
ATOM 758 O O . ASN A 1 93 ? 0.442 -9.590 2.052 1.00 89.62 93 ASN A O 1
ATOM 762 N N . HIS A 1 94 ? 0.776 -7.366 2.142 1.00 90.94 94 HIS A N 1
ATOM 763 C CA . HIS A 1 94 ? -0.554 -7.035 2.658 1.00 90.94 94 HIS A CA 1
ATOM 764 C C . HIS A 1 94 ? -1.665 -7.548 1.738 1.00 90.94 94 HIS A C 1
ATOM 766 O O . HIS A 1 94 ? -2.537 -8.289 2.186 1.00 90.94 94 HIS A O 1
ATOM 772 N N . HIS A 1 95 ? -1.604 -7.243 0.437 1.00 89.12 95 HIS A N 1
ATOM 773 C CA . HIS A 1 95 ? -2.625 -7.702 -0.508 1.00 89.12 95 HIS A CA 1
ATOM 774 C C . HIS A 1 95 ? -2.578 -9.220 -0.771 1.00 89.12 95 HIS A C 1
ATOM 776 O O . HIS A 1 95 ? -3.627 -9.843 -0.960 1.00 89.12 95 HIS A O 1
ATOM 782 N N . LEU A 1 96 ? -1.395 -9.848 -0.754 1.00 87.31 96 LEU A N 1
ATOM 783 C CA . LEU A 1 96 ? -1.254 -11.302 -0.911 1.00 87.31 96 LEU A CA 1
ATOM 784 C C . LEU A 1 96 ? -1.814 -12.080 0.285 1.00 87.31 96 LEU A C 1
ATOM 786 O O . LEU A 1 96 ? -2.409 -13.141 0.083 1.00 87.31 96 LEU A O 1
ATOM 790 N N . GLN A 1 97 ? -1.685 -11.549 1.502 1.00 87.06 97 GLN A N 1
ATOM 791 C CA . GLN A 1 97 ? -2.167 -12.184 2.733 1.00 87.06 97 GLN A CA 1
ATOM 792 C C . GLN A 1 97 ? -3.687 -12.078 2.938 1.00 87.06 97 GLN A C 1
ATOM 794 O O . GLN A 1 97 ? -4.214 -12.721 3.841 1.00 87.06 97 GLN A O 1
ATOM 799 N N . LYS A 1 98 ? -4.418 -11.325 2.102 1.00 85.69 98 LYS A N 1
ATOM 800 C CA . LYS A 1 98 ? -5.888 -11.260 2.180 1.00 85.69 98 LYS A CA 1
ATOM 801 C C . LYS A 1 98 ? -6.505 -12.624 1.856 1.00 85.69 98 LYS A C 1
ATOM 803 O O . LYS A 1 98 ? -6.262 -13.171 0.772 1.00 85.69 98 LYS A O 1
ATOM 808 N N . ASP A 1 99 ? -7.350 -13.122 2.760 1.00 79.19 99 ASP A N 1
ATOM 809 C CA . ASP A 1 99 ? -8.072 -14.396 2.608 1.00 79.19 99 ASP A CA 1
ATOM 810 C C . ASP A 1 99 ? -9.003 -14.385 1.386 1.00 79.19 99 ASP A C 1
ATOM 812 O O . ASP A 1 99 ? -9.100 -15.363 0.648 1.00 79.19 99 ASP A O 1
ATOM 816 N N . THR A 1 100 ? -9.668 -13.251 1.141 1.00 81.25 100 THR A N 1
ATOM 817 C CA . THR A 1 100 ? -10.537 -13.033 -0.022 1.00 81.25 100 THR A CA 1
ATOM 818 C C . THR A 1 100 ? -9.987 -11.889 -0.863 1.00 81.25 100 THR A C 1
ATOM 820 O O . THR A 1 100 ? -9.817 -10.779 -0.364 1.00 81.25 100 THR A O 1
ATOM 823 N N . LYS A 1 101 ? -9.713 -12.157 -2.145 1.00 86.12 101 LYS A N 1
ATOM 824 C CA . LYS A 1 101 ? -9.174 -11.172 -3.094 1.00 86.12 101 LYS A CA 1
ATOM 825 C C . LYS A 1 101 ? -10.250 -10.736 -4.080 1.00 86.12 101 LYS A C 1
ATOM 827 O O . LYS A 1 101 ? -10.734 -11.548 -4.880 1.00 86.12 101 LYS A O 1
ATOM 832 N N . THR A 1 102 ? -10.596 -9.455 -4.035 1.00 88.69 102 THR A N 1
ATOM 833 C CA . THR A 1 102 ? -11.466 -8.820 -5.030 1.00 88.69 102 THR A CA 1
ATOM 834 C C . THR A 1 102 ? -10.729 -8.646 -6.362 1.00 88.69 102 THR A C 1
ATOM 836 O O . THR A 1 102 ? -9.519 -8.853 -6.446 1.00 88.69 102 THR A O 1
ATOM 839 N N . GLU A 1 103 ? -11.443 -8.276 -7.425 1.00 88.06 103 GLU A N 1
ATOM 840 C CA . GLU A 1 103 ? -10.818 -7.903 -8.704 1.00 88.06 103 GLU A CA 1
ATOM 841 C C . GLU A 1 103 ? -9.870 -6.703 -8.532 1.00 88.06 103 GLU A C 1
ATOM 843 O O . GLU A 1 103 ? -8.726 -6.757 -8.970 1.00 88.06 103 GLU A O 1
ATOM 848 N N . SER A 1 104 ? -10.282 -5.695 -7.754 1.00 88.00 104 SER A N 1
ATOM 849 C CA . SER A 1 104 ? -9.449 -4.533 -7.409 1.00 88.00 104 SER A CA 1
ATOM 850 C C . SER A 1 104 ? -8.166 -4.920 -6.661 1.00 88.00 104 SER A C 1
ATOM 852 O O . SER A 1 104 ? -7.106 -4.348 -6.913 1.00 88.00 104 SER A O 1
ATOM 854 N N . ASP A 1 105 ? -8.223 -5.910 -5.759 1.00 87.94 105 ASP A N 1
ATOM 855 C CA . ASP A 1 105 ? -7.015 -6.413 -5.093 1.00 87.94 105 ASP A CA 1
ATOM 856 C C . ASP A 1 105 ? -6.056 -7.074 -6.090 1.00 87.94 105 ASP A C 1
ATOM 858 O O . ASP A 1 105 ? -4.849 -6.871 -5.989 1.00 87.94 105 ASP A O 1
ATOM 862 N N . ARG A 1 106 ? -6.573 -7.831 -7.068 1.00 88.69 106 ARG A N 1
ATOM 863 C CA . ARG A 1 106 ? -5.739 -8.470 -8.102 1.00 88.69 106 ARG A CA 1
ATOM 864 C C . ARG A 1 106 ? -5.061 -7.433 -8.985 1.00 88.69 106 ARG A C 1
ATOM 866 O O . ARG A 1 106 ? -3.852 -7.510 -9.146 1.00 88.69 106 ARG A O 1
ATOM 873 N N . ASP A 1 107 ? -5.792 -6.417 -9.439 1.00 92.19 107 ASP A N 1
ATOM 874 C CA . ASP A 1 107 ? -5.222 -5.329 -10.243 1.00 92.19 107 ASP A CA 1
ATOM 875 C C . ASP A 1 107 ? -4.085 -4.603 -9.507 1.00 92.19 107 ASP A C 1
ATOM 877 O O . ASP A 1 107 ? -3.068 -4.229 -10.101 1.00 92.19 107 ASP A O 1
ATOM 881 N N . LYS A 1 108 ? -4.238 -4.397 -8.191 1.00 92.88 108 LYS A N 1
ATOM 882 C CA . LYS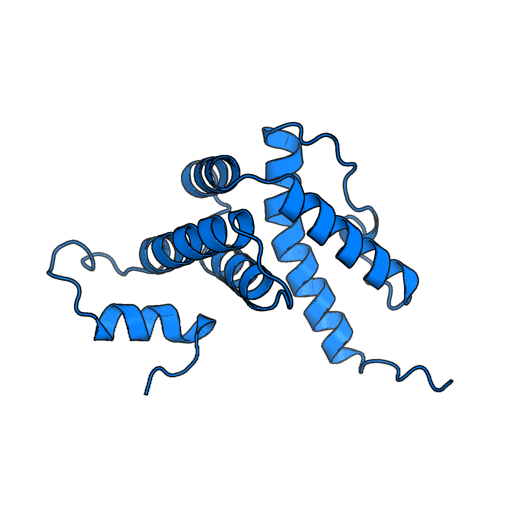 A 1 108 ? -3.187 -3.809 -7.349 1.00 92.88 108 LYS A CA 1
ATOM 883 C C . LYS A 1 108 ? -1.994 -4.737 -7.213 1.00 92.88 108 LYS A C 1
ATOM 885 O O . LYS A 1 108 ? -0.873 -4.259 -7.352 1.00 92.88 108 LYS A O 1
ATOM 890 N N . VAL A 1 109 ? -2.218 -6.024 -6.946 1.00 91.06 109 VAL A N 1
ATOM 891 C CA . VAL A 1 109 ? -1.143 -7.021 -6.850 1.00 91.06 109 VAL A CA 1
ATOM 892 C C . VAL A 1 109 ? -0.377 -7.099 -8.167 1.00 91.06 109 VAL A C 1
ATOM 894 O O . VAL A 1 109 ? 0.841 -6.981 -8.139 1.00 91.06 109 VAL A O 1
ATOM 897 N N . ASP A 1 110 ? -1.062 -7.186 -9.306 1.00 89.81 110 ASP A N 1
ATOM 898 C CA . ASP A 1 110 ? -0.440 -7.228 -10.632 1.00 89.81 110 ASP A CA 1
ATOM 899 C C . ASP A 1 110 ? 0.419 -5.987 -10.880 1.00 89.81 110 ASP A C 1
ATOM 901 O O . ASP A 1 110 ? 1.581 -6.080 -11.278 1.00 89.81 110 ASP A O 1
ATOM 905 N N . PHE A 1 111 ? -0.117 -4.802 -10.579 1.00 91.44 111 PHE A N 1
ATOM 906 C CA . PHE A 1 111 ? 0.660 -3.575 -10.685 1.00 91.44 111 PHE A CA 1
ATOM 907 C C . PHE A 1 111 ? 1.877 -3.572 -9.749 1.00 91.44 111 P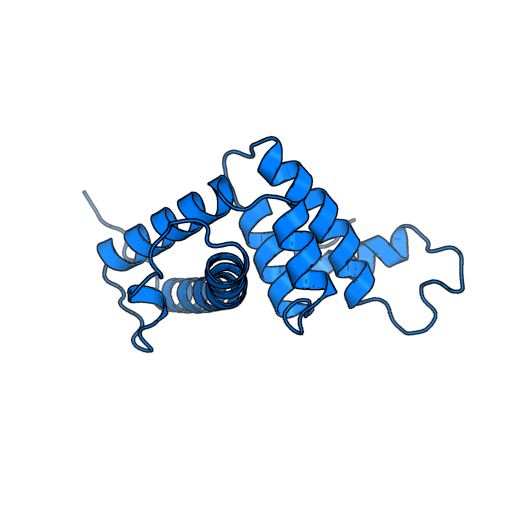HE A C 1
ATOM 909 O O . PHE A 1 111 ? 2.970 -3.206 -10.180 1.00 91.44 111 PHE A O 1
ATOM 916 N N . LEU A 1 112 ? 1.709 -3.961 -8.485 1.00 90.75 112 LEU A N 1
ATOM 917 C CA . LEU A 1 112 ? 2.784 -3.945 -7.497 1.00 90.75 112 LEU A CA 1
ATOM 918 C C . LEU A 1 112 ? 3.877 -4.975 -7.817 1.00 90.75 112 LEU A C 1
ATOM 920 O O . LEU A 1 112 ? 5.053 -4.666 -7.644 1.00 90.75 112 LEU A O 1
ATOM 924 N N . LEU A 1 113 ? 3.512 -6.151 -8.333 1.00 87.19 113 LEU A N 1
ATOM 925 C CA . LEU A 1 113 ? 4.451 -7.185 -8.776 1.00 87.19 113 LEU A CA 1
ATOM 926 C C . LEU A 1 113 ? 5.253 -6.761 -10.006 1.00 87.19 113 LEU A C 1
ATOM 928 O O . LEU A 1 113 ? 6.384 -7.204 -10.162 1.00 87.19 113 LEU A O 1
ATOM 932 N N . VAL A 1 114 ? 4.714 -5.882 -10.853 1.00 86.81 114 VAL A N 1
ATOM 933 C CA . VAL A 1 114 ? 5.485 -5.248 -11.934 1.00 86.81 114 VAL A CA 1
ATOM 934 C C . VAL A 1 114 ? 6.357 -4.117 -11.383 1.00 86.81 114 VAL A C 1
ATOM 936 O O . VAL A 1 114 ? 7.527 -3.993 -11.737 1.00 86.81 114 VAL A O 1
ATOM 939 N N . GLN A 1 115 ? 5.812 -3.293 -10.487 1.00 86.38 115 GLN A N 1
ATOM 940 C CA . GLN A 1 115 ? 6.501 -2.121 -9.947 1.00 86.38 115 GLN A CA 1
ATOM 941 C C . GLN A 1 115 ? 7.678 -2.487 -9.030 1.00 86.38 115 GLN A C 1
ATOM 943 O O . GLN A 1 115 ? 8.654 -1.738 -8.975 1.00 86.38 115 GLN A O 1
ATOM 948 N N . TYR A 1 116 ? 7.598 -3.607 -8.309 1.00 86.19 116 TYR A N 1
ATOM 949 C CA . TYR A 1 116 ? 8.621 -4.030 -7.354 1.00 86.19 116 TYR A CA 1
ATOM 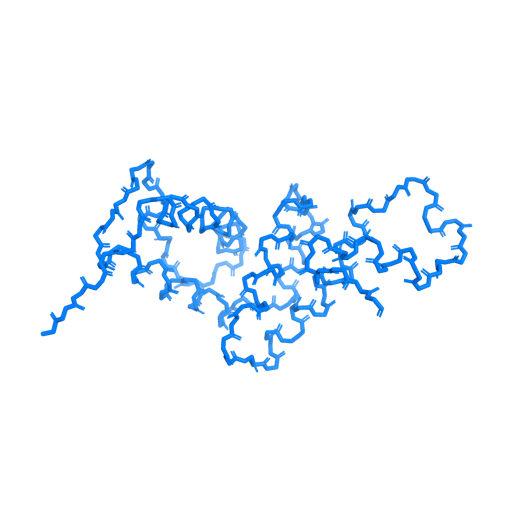950 C C . TYR A 1 116 ? 9.957 -4.367 -8.033 1.00 86.19 116 TYR A C 1
ATOM 952 O O . TYR A 1 116 ? 10.936 -3.672 -7.743 1.00 86.19 116 TYR A O 1
ATOM 960 N N . PRO A 1 117 ? 10.026 -5.293 -9.014 1.00 79.50 117 PRO A N 1
ATOM 961 C CA . PRO A 1 117 ? 11.234 -5.488 -9.803 1.00 79.50 117 PRO A CA 1
ATOM 962 C C . PRO A 1 117 ? 11.676 -4.202 -10.475 1.00 79.50 117 PRO A C 1
ATOM 964 O O . PRO A 1 117 ? 12.867 -3.920 -10.516 1.00 79.50 117 PRO A O 1
ATOM 967 N N . SER A 1 118 ? 10.733 -3.364 -10.916 1.00 80.19 118 SER A N 1
ATOM 968 C CA . SER A 1 118 ? 11.101 -2.105 -11.541 1.00 80.19 118 SER A CA 1
ATOM 969 C C . SER A 1 118 ? 11.816 -1.113 -10.634 1.00 80.19 118 SER A C 1
ATOM 971 O O . SER A 1 118 ? 12.597 -0.304 -11.133 1.00 80.19 118 SER A O 1
ATOM 973 N N . SER A 1 119 ? 11.560 -1.173 -9.329 1.00 77.38 119 SER A N 1
ATOM 974 C CA . SER A 1 119 ? 12.232 -0.353 -8.323 1.00 77.38 119 SER A CA 1
ATOM 975 C C . SER A 1 119 ? 13.523 -0.984 -7.796 1.00 77.38 119 SER A C 1
ATOM 977 O O . SER A 1 119 ? 14.387 -0.251 -7.318 1.00 77.38 119 SER A O 1
ATOM 979 N N . CYS A 1 120 ? 13.632 -2.314 -7.826 1.00 74.06 120 CYS A N 1
ATOM 980 C CA . CYS A 1 120 ? 14.774 -3.071 -7.301 1.00 74.06 120 CYS A CA 1
ATOM 981 C C . CYS A 1 120 ? 15.818 -3.413 -8.373 1.00 74.06 120 CYS A C 1
ATOM 983 O O . CYS A 1 120 ? 16.940 -3.793 -8.044 1.00 74.06 120 CYS A O 1
ATOM 985 N N . ALA A 1 121 ? 15.450 -3.288 -9.647 1.00 68.62 121 ALA A N 1
ATOM 986 C CA . ALA A 1 121 ? 16.286 -3.608 -10.788 1.00 68.62 121 ALA A CA 1
ATOM 987 C C . ALA A 1 121 ? 17.630 -2.850 -10.740 1.00 68.62 121 ALA A C 1
ATOM 989 O O . ALA A 1 121 ? 17.638 -1.614 -10.691 1.00 68.62 121 ALA A O 1
ATOM 990 N N . PRO A 1 122 ? 18.776 -3.556 -10.789 1.00 65.31 122 PRO A N 1
ATOM 991 C CA . PRO A 1 122 ? 20.077 -2.910 -10.878 1.00 65.31 122 PRO A CA 1
ATOM 992 C C . PRO A 1 122 ? 20.208 -2.117 -12.192 1.00 65.31 122 PRO A C 1
ATOM 994 O O . PRO A 1 122 ? 19.567 -2.453 -13.195 1.00 65.31 122 PRO A O 1
ATOM 997 N N . PRO A 1 123 ? 21.048 -1.065 -12.229 1.00 58.19 123 PRO A N 1
ATOM 998 C CA . PRO A 1 123 ? 21.308 -0.322 -13.459 1.00 58.19 123 PRO A CA 1
ATOM 999 C C . PRO A 1 123 ? 21.835 -1.280 -14.541 1.00 58.19 123 PRO A C 1
ATOM 1001 O O . PRO A 1 123 ? 22.880 -1.900 -14.360 1.00 58.19 123 PRO A O 1
ATOM 1004 N N . GLY A 1 124 ? 21.079 -1.430 -15.634 1.00 61.44 124 GLY A N 1
ATOM 1005 C CA . GLY A 1 124 ? 21.354 -2.374 -16.728 1.00 61.44 124 GLY A CA 1
ATOM 1006 C C . GLY A 1 124 ? 20.348 -3.525 -16.867 1.00 61.44 124 GLY A C 1
ATOM 1007 O O . GLY A 1 124 ? 20.375 -4.227 -17.873 1.00 61.44 124 GLY A O 1
ATOM 1008 N N . PHE A 1 125 ? 19.426 -3.699 -15.913 1.00 64.31 125 PHE A N 1
ATOM 1009 C CA . PHE A 1 125 ? 18.378 -4.729 -15.982 1.00 64.31 125 PHE A CA 1
ATOM 1010 C C . PHE A 1 125 ? 17.483 -4.584 -17.224 1.00 64.31 125 PHE A C 1
ATOM 1012 O O . PHE A 1 125 ? 17.087 -5.574 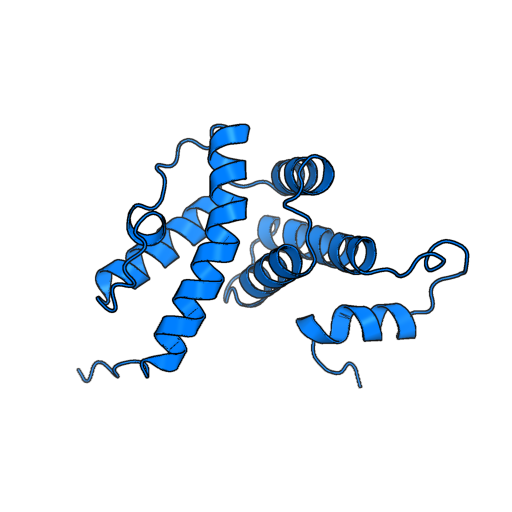-17.816 1.00 64.31 125 PHE A O 1
ATOM 1019 N N . TYR A 1 126 ? 17.212 -3.351 -17.658 1.00 62.41 126 TYR A N 1
ATOM 1020 C CA . TYR A 1 126 ? 16.383 -3.067 -18.836 1.00 62.41 126 TYR A CA 1
ATOM 1021 C C . TYR A 1 126 ? 17.164 -2.951 -20.147 1.00 62.41 126 TYR A C 1
ATOM 1023 O O . TYR A 1 126 ? 16.553 -2.790 -21.201 1.00 62.41 126 TYR A O 1
ATOM 1031 N N . ASP A 1 127 ? 18.497 -3.000 -20.089 1.00 65.25 127 ASP A N 1
ATOM 1032 C CA . ASP A 1 127 ? 19.357 -2.878 -21.273 1.00 65.25 127 ASP A CA 1
ATOM 1033 C C . ASP A 1 127 ? 19.586 -4.237 -21.964 1.00 65.25 127 ASP A C 1
ATOM 1035 O O . ASP A 1 127 ? 20.254 -4.312 -22.996 1.00 65.25 127 ASP A O 1
ATOM 1039 N N . ARG A 1 128 ? 19.028 -5.317 -21.401 1.00 65.88 128 ARG A N 1
ATOM 1040 C CA . ARG A 1 128 ? 19.091 -6.696 -21.900 1.00 65.88 128 ARG A CA 1
ATOM 1041 C C . ARG A 1 128 ? 17.711 -7.345 -21.856 1.00 65.88 128 ARG A C 1
ATOM 1043 O O . ARG A 1 128 ? 16.831 -6.883 -21.131 1.00 65.88 128 ARG A O 1
ATOM 1050 N N . ASP A 1 129 ? 17.545 -8.435 -22.599 1.00 65.19 129 ASP A N 1
ATOM 1051 C CA . ASP A 1 129 ? 16.386 -9.307 -22.422 1.00 65.19 129 ASP A CA 1
ATOM 1052 C C . ASP A 1 129 ? 16.418 -9.864 -20.993 1.00 65.19 129 ASP A C 1
ATOM 1054 O O . ASP A 1 129 ? 17.364 -10.547 -20.598 1.00 65.19 129 ASP A O 1
ATOM 1058 N N . VAL A 1 130 ? 15.413 -9.496 -20.201 1.00 66.88 130 VAL A N 1
ATOM 1059 C CA . VAL A 1 130 ? 15.259 -9.956 -18.820 1.00 66.88 130 VAL A CA 1
ATOM 1060 C C . VAL A 1 130 ? 14.816 -11.414 -18.851 1.00 66.88 130 VAL A C 1
ATOM 1062 O O . VAL A 1 130 ? 13.732 -11.724 -19.355 1.00 66.88 130 VAL A O 1
ATOM 1065 N N . GLU A 1 131 ? 15.635 -12.309 -18.304 1.00 76.44 131 GLU A N 1
ATOM 1066 C CA . GLU A 1 131 ? 15.274 -13.721 -18.194 1.00 76.44 131 GLU A CA 1
ATOM 1067 C C . GLU A 1 131 ? 14.313 -13.951 -17.020 1.00 76.44 131 GLU A C 1
ATOM 1069 O O . GLU A 1 131 ? 14.335 -13.244 -16.009 1.00 76.44 131 GLU A O 1
ATOM 1074 N N . PHE A 1 132 ? 13.456 -14.967 -17.145 1.00 73.94 132 PHE A N 1
ATOM 1075 C CA . PHE A 1 132 ? 12.476 -15.313 -16.112 1.00 73.94 132 PHE A CA 1
ATOM 1076 C C . PHE A 1 132 ? 13.139 -15.601 -14.755 1.00 73.94 132 PHE A C 1
ATOM 1078 O O . PHE A 1 132 ? 12.631 -15.167 -13.722 1.00 73.94 132 PHE A O 1
ATOM 1085 N N . ASP A 1 133 ? 14.310 -16.241 -14.766 1.00 76.31 133 ASP A N 1
ATOM 1086 C CA . ASP A 1 133 ? 15.082 -16.564 -13.563 1.00 76.31 133 ASP A CA 1
ATOM 1087 C C . ASP A 1 133 ? 15.554 -15.306 -12.815 1.00 76.31 133 ASP A C 1
ATOM 1089 O O . ASP A 1 133 ? 15.612 -15.292 -11.586 1.00 76.31 133 ASP A O 1
ATOM 1093 N N . GLU A 1 134 ? 15.831 -14.210 -13.527 1.00 72.81 134 GLU A N 1
ATOM 1094 C CA . GLU A 1 134 ? 16.220 -12.939 -12.906 1.00 72.81 134 GLU A CA 1
ATOM 1095 C C . GLU A 1 134 ? 15.032 -12.259 -12.225 1.00 72.81 134 GLU A C 1
ATOM 1097 O O . GLU A 1 134 ? 15.165 -11.702 -11.135 1.00 72.81 134 GLU A O 1
ATOM 1102 N N . VAL A 1 135 ? 13.847 -12.338 -12.837 1.00 76.25 135 VAL A N 1
ATOM 1103 C CA . VAL A 1 135 ? 12.607 -11.849 -12.218 1.00 76.25 135 VAL A CA 1
ATOM 1104 C C . VAL A 1 135 ? 12.264 -12.685 -10.986 1.00 76.25 135 VAL A C 1
ATOM 1106 O O . VAL A 1 135 ? 11.880 -12.120 -9.962 1.00 76.25 135 VAL A O 1
ATOM 1109 N N . ALA A 1 136 ? 12.441 -14.007 -11.056 1.00 78.56 136 ALA A N 1
ATOM 1110 C CA . ALA A 1 136 ? 12.215 -14.908 -9.931 1.00 78.56 136 ALA A CA 1
ATOM 1111 C C . ALA A 1 136 ? 13.130 -14.573 -8.741 1.00 78.56 136 ALA A C 1
ATOM 1113 O O . ALA A 1 136 ? 12.632 -14.424 -7.627 1.00 78.56 136 ALA A O 1
ATOM 1114 N N . GLN A 1 137 ? 14.428 -14.346 -8.976 1.00 78.12 137 GLN A N 1
ATOM 1115 C CA . GLN A 1 137 ? 15.375 -13.926 -7.929 1.00 78.12 137 GLN A CA 1
ATOM 1116 C C . GLN A 1 137 ? 14.987 -12.588 -7.290 1.00 78.12 137 GLN A C 1
ATOM 1118 O O . GLN A 1 137 ? 15.074 -12.419 -6.075 1.00 78.12 137 GLN A O 1
ATOM 1123 N N . VAL A 1 138 ? 14.525 -11.622 -8.088 1.00 78.44 138 VAL A N 1
ATOM 1124 C CA . VAL A 1 138 ? 14.091 -10.323 -7.556 1.00 78.44 138 VAL A CA 1
ATOM 1125 C C . VAL A 1 138 ? 12.796 -10.452 -6.747 1.00 78.44 138 VAL A C 1
ATOM 1127 O O . VAL A 1 138 ? 12.630 -9.742 -5.758 1.00 78.44 138 VAL A O 1
ATOM 1130 N N . LEU A 1 139 ? 11.886 -11.353 -7.126 1.00 81.50 139 LEU A N 1
ATOM 1131 C CA . LEU A 1 139 ? 10.612 -11.577 -6.433 1.00 81.50 139 LEU A CA 1
ATOM 1132 C C . LEU A 1 139 ? 10.695 -12.555 -5.251 1.00 81.50 139 LEU A C 1
ATOM 1134 O O . LEU A 1 139 ? 9.752 -12.608 -4.458 1.00 81.50 139 LEU A O 1
ATOM 1138 N N . GLU A 1 140 ? 11.803 -13.276 -5.082 1.00 80.88 140 GLU A N 1
ATOM 1139 C CA . GLU A 1 140 ? 12.037 -14.226 -3.985 1.00 80.88 140 GLU A CA 1
ATOM 1140 C C . GLU A 1 140 ? 11.693 -13.664 -2.587 1.00 80.88 140 GLU A C 1
ATOM 1142 O O . GLU A 1 140 ? 11.020 -14.351 -1.816 1.00 80.88 140 GLU A O 1
ATOM 1147 N N . PRO A 1 141 ? 12.015 -12.398 -2.233 1.00 78.94 141 PRO A N 1
ATOM 1148 C CA . PRO A 1 141 ? 11.675 -11.848 -0.917 1.00 78.94 141 PRO A CA 1
ATOM 1149 C C . PRO A 1 141 ? 10.170 -11.671 -0.655 1.00 78.94 141 PRO A C 1
ATOM 1151 O O . PRO A 1 141 ? 9.781 -11.361 0.473 1.00 78.94 141 PRO A O 1
ATOM 1154 N N . ILE A 1 142 ? 9.339 -11.795 -1.693 1.00 78.19 142 ILE A N 1
ATOM 1155 C CA . ILE A 1 142 ? 7.880 -11.657 -1.646 1.00 78.19 142 ILE A CA 1
ATOM 1156 C C . ILE A 1 142 ? 7.210 -13.021 -1.813 1.00 78.19 142 ILE A C 1
ATOM 1158 O O . ILE A 1 142 ? 6.308 -13.363 -1.053 1.00 78.19 142 ILE A O 1
ATOM 1162 N N . LEU A 1 143 ? 7.622 -13.780 -2.830 1.00 76.69 143 LEU A N 1
ATOM 1163 C CA . LEU A 1 143 ? 6.975 -15.034 -3.223 1.00 76.69 143 LEU A CA 1
ATOM 1164 C C . LEU A 1 143 ? 7.603 -16.271 -2.563 1.00 76.69 143 LEU A C 1
ATOM 1166 O O . LEU A 1 143 ? 6.988 -17.335 -2.571 1.00 76.69 143 LEU A O 1
ATOM 1170 N N . GLY A 1 144 ? 8.781 -16.125 -1.953 1.00 73.69 144 GLY A N 1
ATOM 1171 C CA . GLY A 1 144 ? 9.607 -17.237 -1.496 1.00 73.69 144 GLY A CA 1
ATOM 1172 C C . GLY A 1 144 ? 10.446 -17.835 -2.627 1.00 73.69 144 GLY A C 1
ATOM 1173 O O . GLY A 1 144 ? 10.408 -17.369 -3.765 1.00 73.69 144 GLY A O 1
ATOM 1174 N N . GLU A 1 145 ? 11.216 -18.869 -2.293 1.00 69.50 145 GLU A N 1
ATOM 1175 C CA . GLU A 1 145 ? 12.069 -19.586 -3.242 1.00 69.50 145 GLU A CA 1
ATOM 1176 C C . GLU A 1 145 ? 11.196 -20.238 -4.328 1.00 69.50 145 GLU A C 1
ATOM 1178 O O . GLU A 1 145 ? 10.372 -21.115 -4.050 1.00 69.50 145 GLU A O 1
ATOM 1183 N N . VAL A 1 146 ? 11.336 -19.760 -5.566 1.00 57.31 146 VAL A N 1
ATOM 1184 C CA . VAL A 1 146 ? 10.648 -20.321 -6.732 1.00 57.31 146 VAL A CA 1
ATOM 1185 C C . VAL A 1 146 ? 11.500 -21.491 -7.226 1.00 57.31 146 VAL A C 1
ATOM 1187 O O . VAL A 1 146 ? 12.452 -21.291 -7.976 1.00 57.31 146 VAL A O 1
ATOM 1190 N N . GLY A 1 147 ? 11.227 -22.688 -6.700 1.00 45.16 147 GLY A N 1
ATOM 1191 C CA . GLY A 1 147 ? 11.914 -23.935 -7.067 1.00 45.16 147 GLY A CA 1
ATOM 1192 C C . GLY A 1 147 ? 11.458 -24.540 -8.389 1.00 45.16 147 GLY A C 1
ATOM 1193 O O . GLY A 1 147 ? 10.285 -24.324 -8.773 1.00 45.16 147 GLY A O 1
#